Protein AF-A0A7S0RGT4-F1 (afdb_monomer_lite)

Organism: NCBI:txid1411642

Secondary structure (DSSP, 8-state):
-HHHHHHHHHHHHHHHHHHTTSEEE-TT----SS---EEE--TTHHHHHHHHHHHHHHHHHHHHTSTTSEEEHHHHHTPPPSS-SS-HHHHHHHHHHTTSEEEEEETTEEEEEEPP-

Foldseek 3Di:
DVVVVVVVVVVVVVVVCVVVVQWDWDPPPPPPDPDGDIDGDDPPVVLVVQQLVQLLVQLQVVLVPDPQSKDAPVVQQPDDDPRHPPGSVVNLVVCVVVVQWDWDQDPVGTMIHGDDD

InterPro domains:
  IPR018865 Inactive serine/threonine-protein kinase 19-like [PF10494] (6-114)
  IPR018865 Inactive serine/threonine-protein kinase 19-like [PTHR15243] (8-115)

pLDDT: mean 89.44, std 10.97, range [50.06, 97.44]

Sequence (117 aa):
RERRERQKLREEKISMLVNAGLLSRQLSSTTTTADESFWFSIPNVGILSKYLVKGRAELENFLGRRRYHEILQKELEKRKLKFSELGVKFHVRDLLGRQKLTTVTTTCGPLLRLVKD

Radius of gyration: 22.57 Å; chains: 1; bounding box: 51×27×58 Å

Structure (mmCIF, N/CA/C/O backbone):
data_AF-A0A7S0RGT4-F1
#
_entry.id   AF-A0A7S0RGT4-F1
#
loop_
_atom_site.group_PDB
_atom_site.id
_atom_site.type_symbol
_atom_site.label_atom_id
_atom_site.label_alt_id
_atom_site.label_comp_id
_atom_site.label_asym_id
_atom_site.label_entity_id
_atom_site.label_seq_id
_atom_site.pdbx_PDB_ins_code
_atom_site.Cartn_x
_atom_site.Cartn_y
_atom_site.Cartn_z
_atom_site.occupancy
_atom_site.B_iso_or_equiv
_atom_site.auth_seq_id
_atom_site.auth_comp_id
_atom_site.auth_asym_id
_atom_site.auth_atom_id
_atom_site.pdbx_PDB_model_num
ATOM 1 N N . ARG A 1 1 ? 29.270 -18.208 -36.051 1.00 73.88 1 ARG A N 1
ATOM 2 C CA . ARG A 1 1 ? 27.950 -17.662 -36.460 1.00 73.88 1 ARG A CA 1
ATOM 3 C C . ARG A 1 1 ? 27.049 -17.453 -35.246 1.00 73.88 1 ARG A C 1
ATOM 5 O O . ARG A 1 1 ? 26.712 -16.312 -34.969 1.00 73.88 1 ARG A O 1
ATOM 12 N N . GLU A 1 2 ? 26.816 -18.493 -34.448 1.00 83.00 2 GLU A N 1
ATOM 13 C CA . GLU A 1 2 ? 25.941 -18.469 -33.261 1.00 83.00 2 GLU A CA 1
ATOM 14 C C . GLU A 1 2 ? 26.238 -17.356 -32.239 1.00 83.00 2 GLU A C 1
ATOM 16 O O . GLU A 1 2 ? 25.320 -16.717 -31.736 1.00 83.00 2 GLU A O 1
ATOM 21 N N . ARG A 1 3 ? 27.516 -17.062 -31.945 1.00 78.25 3 ARG A N 1
ATOM 22 C CA . ARG A 1 3 ? 27.874 -15.979 -31.003 1.00 78.25 3 ARG A CA 1
ATOM 23 C C . ARG A 1 3 ? 27.396 -14.595 -31.461 1.00 78.25 3 ARG A C 1
ATOM 25 O O . ARG A 1 3 ? 26.938 -13.815 -30.636 1.00 78.25 3 ARG A O 1
ATOM 32 N N . ARG A 1 4 ? 27.466 -14.308 -32.767 1.00 80.69 4 ARG A N 1
ATOM 33 C CA . ARG A 1 4 ? 27.019 -13.023 -33.336 1.00 80.69 4 ARG A CA 1
ATOM 34 C C . ARG A 1 4 ? 25.499 -12.901 -33.315 1.00 80.69 4 ARG A C 1
ATOM 36 O O . ARG A 1 4 ? 24.968 -11.836 -33.042 1.00 80.69 4 ARG A O 1
ATOM 43 N N . GLU A 1 5 ? 24.811 -14.007 -33.559 1.00 87.62 5 GLU A N 1
ATOM 44 C CA . GLU A 1 5 ? 23.351 -14.069 -33.539 1.00 87.62 5 GLU A CA 1
ATOM 45 C C . GLU A 1 5 ?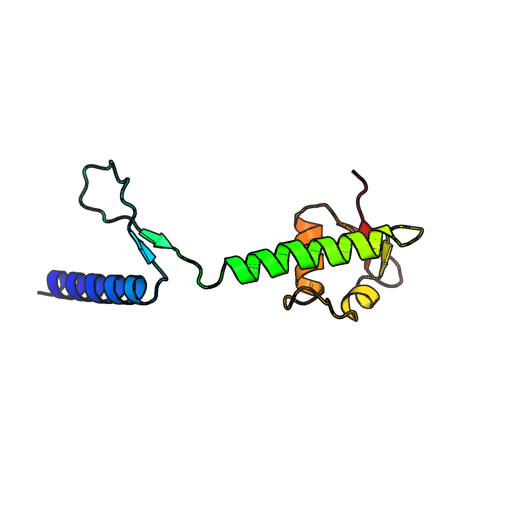 22.791 -13.868 -32.124 1.00 87.62 5 GLU A C 1
ATOM 47 O O . GLU A 1 5 ? 21.873 -13.076 -31.926 1.00 87.62 5 GLU A O 1
ATOM 52 N N . ARG A 1 6 ? 23.425 -14.476 -31.111 1.00 87.00 6 ARG A N 1
ATOM 53 C CA . ARG A 1 6 ? 23.096 -14.233 -29.695 1.00 87.00 6 ARG A CA 1
ATOM 54 C C . ARG A 1 6 ? 23.330 -12.784 -29.278 1.00 87.00 6 ARG A C 1
ATOM 56 O O . ARG A 1 6 ? 22.530 -12.235 -28.525 1.00 87.00 6 ARG A O 1
ATOM 63 N N . GLN A 1 7 ? 24.416 -12.175 -29.752 1.00 84.44 7 GLN A N 1
ATOM 64 C CA . GLN A 1 7 ? 24.720 -10.777 -29.461 1.00 84.44 7 GLN A CA 1
ATOM 65 C C . GLN A 1 7 ? 23.677 -9.839 -30.079 1.00 84.44 7 GLN A C 1
ATOM 67 O O . GLN A 1 7 ? 23.135 -8.992 -29.374 1.00 84.44 7 GLN A O 1
ATOM 72 N N . LYS A 1 8 ? 23.311 -10.060 -31.345 1.00 89.75 8 LYS A N 1
ATOM 73 C CA . LYS A 1 8 ? 22.268 -9.282 -32.020 1.00 89.75 8 LYS A CA 1
ATOM 74 C C . LYS A 1 8 ? 20.915 -9.391 -31.305 1.00 89.75 8 LYS A C 1
ATOM 76 O O . LYS A 1 8 ? 20.288 -8.379 -31.016 1.00 89.75 8 LYS A O 1
ATOM 81 N N . LEU A 1 9 ? 20.511 -10.606 -30.923 1.00 88.62 9 LEU A N 1
ATOM 82 C CA . LEU A 1 9 ? 19.272 -10.832 -30.170 1.00 88.62 9 LEU A CA 1
ATOM 83 C C . LEU A 1 9 ? 19.280 -10.127 -28.802 1.00 88.62 9 LEU A C 1
ATOM 85 O O . LEU A 1 9 ? 18.243 -9.666 -28.325 1.00 88.62 9 LEU A O 1
ATOM 89 N N . ARG A 1 10 ? 20.443 -10.056 -28.142 1.00 89.12 10 ARG A N 1
ATOM 90 C CA . ARG A 1 10 ? 20.605 -9.330 -26.875 1.00 89.12 10 ARG A CA 1
ATOM 91 C C . ARG A 1 10 ? 20.407 -7.828 -27.078 1.00 89.12 10 ARG A C 1
ATOM 93 O O . ARG A 1 10 ? 19.672 -7.220 -26.306 1.00 89.12 10 ARG A O 1
ATOM 100 N N . GLU A 1 11 ? 21.031 -7.248 -28.097 1.00 88.94 11 GLU A N 1
ATOM 101 C CA . GLU A 1 11 ? 20.922 -5.819 -28.418 1.00 88.94 11 GLU A CA 1
ATOM 102 C C . GLU A 1 11 ? 19.486 -5.429 -28.796 1.00 88.94 11 GLU A C 1
ATOM 104 O O . GLU A 1 11 ? 18.970 -4.434 -28.288 1.00 88.94 11 GLU A O 1
ATOM 109 N N . GLU A 1 12 ? 18.797 -6.259 -29.585 1.00 94.38 12 GLU A N 1
ATOM 110 C CA . GLU A 1 12 ? 17.382 -6.065 -29.931 1.00 94.38 12 GLU A CA 1
ATOM 111 C C . GLU A 1 12 ? 16.485 -6.058 -28.682 1.00 94.38 12 GLU A C 1
ATOM 113 O O . GLU A 1 12 ? 15.657 -5.161 -28.509 1.00 94.38 12 GLU A O 1
ATOM 118 N N . LYS A 1 13 ? 16.687 -7.007 -27.755 1.00 93.19 13 LYS A N 1
ATOM 119 C CA . LYS A 1 13 ? 15.935 -7.059 -26.488 1.00 93.19 13 LYS A CA 1
ATOM 120 C C . LYS A 1 13 ? 16.228 -5.864 -25.585 1.00 93.19 13 LYS A C 1
ATOM 122 O O . LYS A 1 13 ? 15.302 -5.328 -24.983 1.00 93.19 13 LYS A O 1
ATOM 127 N N . ILE A 1 14 ? 17.488 -5.438 -25.482 1.00 91.25 14 ILE A N 1
ATOM 128 C CA . ILE A 1 14 ? 17.864 -4.257 -24.693 1.00 91.25 14 ILE A CA 1
ATOM 129 C C . ILE A 1 14 ? 17.217 -3.006 -25.288 1.00 91.25 14 ILE A C 1
ATOM 131 O O . ILE A 1 14 ? 16.596 -2.245 -24.552 1.00 91.25 14 ILE A O 1
ATOM 135 N N . SER A 1 15 ? 17.294 -2.821 -26.609 1.00 92.62 15 SER A N 1
ATOM 136 C CA . SER A 1 15 ? 16.661 -1.691 -27.294 1.00 92.62 15 SER A CA 1
ATOM 137 C C . SER A 1 15 ? 15.149 -1.671 -27.063 1.00 92.62 15 SER A C 1
ATOM 139 O O . SER A 1 15 ? 14.599 -0.636 -26.692 1.00 92.62 15 SER A O 1
ATOM 141 N N . MET A 1 16 ? 14.486 -2.827 -27.166 1.00 94.88 16 MET A N 1
ATOM 142 C CA . MET A 1 16 ? 13.062 -2.960 -26.856 1.00 94.88 16 MET A CA 1
ATOM 143 C C . MET A 1 16 ? 12.742 -2.525 -25.417 1.00 94.88 16 MET A C 1
ATOM 145 O O . MET A 1 16 ? 11.801 -1.767 -25.203 1.00 94.88 16 MET A O 1
ATOM 149 N N . LEU A 1 17 ? 13.520 -2.975 -24.428 1.00 92.31 17 LEU A N 1
ATOM 150 C CA . LEU A 1 17 ? 13.287 -2.653 -23.015 1.00 92.31 17 LEU A CA 1
ATOM 151 C C . LEU A 1 17 ? 13.572 -1.182 -22.677 1.00 92.31 17 LEU A C 1
ATOM 153 O O . LEU A 1 17 ? 12.865 -0.602 -21.853 1.00 92.31 17 LEU A O 1
ATOM 157 N N . VAL A 1 18 ? 14.574 -0.574 -23.314 1.00 90.94 18 VAL A N 1
ATOM 158 C CA . VAL A 1 18 ? 14.864 0.862 -23.188 1.00 90.94 18 VAL A CA 1
ATOM 159 C C . VAL A 1 18 ? 13.729 1.685 -23.798 1.00 90.94 18 VAL A C 1
ATOM 161 O O . VAL A 1 18 ? 13.213 2.589 -23.146 1.00 90.94 18 VAL A O 1
ATOM 164 N N . ASN A 1 19 ? 13.267 1.323 -24.998 1.00 91.75 19 ASN A N 1
ATOM 165 C CA . ASN A 1 19 ? 12.158 2.010 -25.668 1.00 91.75 19 ASN A CA 1
ATOM 166 C C . ASN A 1 19 ? 10.830 1.853 -24.913 1.00 91.75 19 ASN A C 1
ATOM 168 O O . ASN A 1 19 ? 10.005 2.761 -24.916 1.00 91.75 19 ASN A O 1
ATOM 172 N N . ALA A 1 20 ? 10.636 0.724 -24.227 1.00 91.31 20 ALA A N 1
ATOM 173 C CA . ALA A 1 20 ? 9.498 0.503 -23.337 1.00 91.31 20 ALA A CA 1
ATOM 174 C C . ALA A 1 20 ? 9.609 1.257 -21.994 1.00 91.31 20 ALA A C 1
ATOM 176 O O . ALA A 1 20 ? 8.682 1.201 -21.188 1.00 91.31 20 ALA A O 1
ATOM 177 N N . GLY A 1 21 ? 10.734 1.928 -21.719 1.00 89.25 21 GLY A N 1
ATOM 178 C CA . GLY A 1 21 ? 10.970 2.639 -20.462 1.00 89.25 21 GLY A CA 1
ATOM 179 C C . GLY A 1 21 ? 11.165 1.719 -19.252 1.00 89.25 21 GLY A C 1
ATOM 180 O O . GLY A 1 21 ? 10.951 2.153 -18.123 1.00 89.25 21 GLY A O 1
ATOM 181 N N . LEU A 1 22 ? 11.540 0.453 -19.470 1.00 91.12 22 LEU A N 1
ATOM 182 C CA . LEU A 1 22 ? 11.811 -0.538 -18.417 1.00 91.12 22 LEU A CA 1
ATOM 183 C C . LEU A 1 22 ? 13.293 -0.590 -18.028 1.00 91.12 22 LEU A C 1
ATOM 185 O O . LEU A 1 22 ? 13.625 -1.076 -16.946 1.00 91.12 22 LEU A O 1
ATOM 189 N N . LEU A 1 23 ? 14.180 -0.080 -18.887 1.00 91.75 23 LEU A N 1
ATOM 190 C CA . LEU A 1 23 ? 15.612 0.047 -18.630 1.00 91.75 23 LEU A CA 1
ATOM 191 C C . LEU A 1 23 ? 16.089 1.481 -18.868 1.00 91.75 23 LEU A C 1
ATOM 193 O O . LEU A 1 23 ? 15.760 2.090 -19.882 1.00 91.75 23 LEU A O 1
ATOM 197 N N . SER A 1 24 ? 16.924 1.979 -17.958 1.00 88.75 24 SER A N 1
ATOM 198 C CA . SER A 1 24 ? 17.636 3.254 -18.081 1.00 88.75 24 SER A CA 1
ATOM 199 C C . SER A 1 24 ? 19.141 3.000 -18.057 1.00 88.75 24 SER A C 1
ATOM 201 O O . SER A 1 24 ? 19.630 2.252 -17.213 1.00 88.75 24 SER A O 1
ATOM 203 N N . ARG 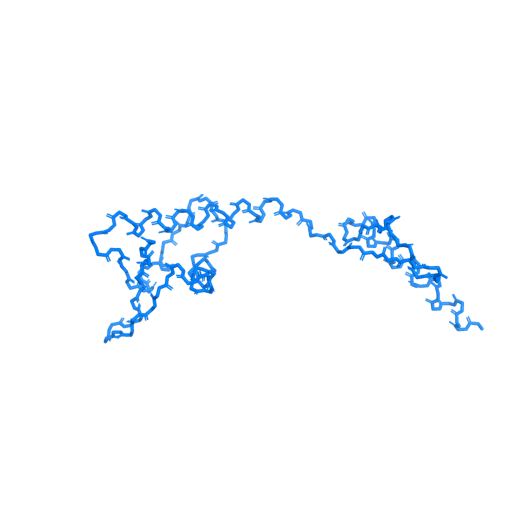A 1 25 ? 19.899 3.597 -18.981 1.00 85.12 25 ARG A N 1
ATOM 204 C CA . ARG A 1 25 ? 21.353 3.381 -19.076 1.00 85.12 25 ARG A CA 1
ATOM 205 C C . ARG A 1 25 ? 22.081 4.063 -17.915 1.00 85.12 25 ARG A C 1
ATOM 207 O O . ARG A 1 25 ? 21.804 5.221 -17.604 1.00 85.12 25 ARG A O 1
ATOM 214 N N . GLN A 1 26 ? 23.018 3.362 -17.283 1.00 84.75 26 GLN A N 1
ATOM 215 C CA . GLN A 1 26 ? 23.839 3.918 -16.212 1.00 84.75 26 GLN A CA 1
ATOM 216 C C . GLN A 1 26 ? 25.071 4.621 -16.800 1.00 84.75 26 GLN A C 1
ATOM 218 O O . GLN A 1 26 ? 25.966 3.982 -17.339 1.00 84.75 26 GLN A O 1
ATOM 223 N N . LEU A 1 27 ? 25.133 5.948 -16.667 1.00 71.12 27 LEU A N 1
ATOM 224 C CA . LEU A 1 27 ? 26.224 6.783 -17.202 1.00 71.12 27 LEU A CA 1
ATOM 225 C C . LEU A 1 27 ? 27.516 6.747 -16.361 1.00 71.12 27 LEU A C 1
ATOM 227 O O . LEU A 1 27 ? 28.542 7.252 -16.796 1.00 71.12 27 LEU A O 1
ATOM 231 N N . SER A 1 28 ? 27.475 6.172 -15.155 1.00 62.31 28 SER A N 1
ATOM 232 C CA . SER A 1 28 ? 28.545 6.275 -14.151 1.00 62.31 28 SER A CA 1
ATOM 233 C C . SER A 1 28 ? 29.417 5.023 -14.017 1.00 62.31 28 SER A C 1
ATOM 235 O O . SER A 1 28 ? 30.073 4.850 -12.992 1.00 62.31 28 SER A O 1
ATOM 237 N N . SER A 1 29 ? 29.379 4.108 -14.984 1.00 53.12 29 SER A N 1
ATOM 238 C CA . SER A 1 29 ? 30.207 2.900 -14.958 1.00 53.12 29 SER A CA 1
ATOM 239 C C . SER A 1 29 ? 31.676 3.269 -15.209 1.00 53.12 29 SER A C 1
ATOM 241 O O . SER A 1 29 ? 32.163 3.213 -16.333 1.00 53.12 29 SER A O 1
ATOM 243 N N . THR A 1 30 ? 32.396 3.631 -14.145 1.00 55.12 30 THR A N 1
ATOM 244 C CA . THR A 1 30 ? 33.868 3.709 -14.066 1.00 55.12 30 THR A CA 1
ATOM 245 C C . THR A 1 30 ? 34.526 2.324 -14.008 1.00 55.12 30 THR A C 1
ATOM 247 O O . THR A 1 30 ? 35.658 2.177 -13.560 1.00 55.12 30 THR A O 1
ATOM 250 N N . THR A 1 31 ? 33.839 1.275 -14.450 1.00 50.06 31 THR A N 1
ATOM 251 C CA . THR A 1 31 ? 34.447 -0.030 -14.691 1.00 50.06 31 THR A CA 1
ATOM 252 C C . THR A 1 31 ? 34.905 -0.091 -16.142 1.00 50.06 31 THR A C 1
ATOM 254 O O . THR A 1 31 ? 34.096 -0.122 -17.061 1.00 50.06 31 THR A O 1
ATOM 257 N N . THR A 1 32 ? 36.225 -0.092 -16.332 1.00 50.28 32 THR A N 1
ATOM 258 C CA . THR A 1 32 ? 36.986 -0.189 -17.598 1.00 50.28 32 THR A CA 1
ATOM 259 C C . THR A 1 32 ? 36.812 -1.544 -18.309 1.00 50.28 32 THR A C 1
ATOM 261 O O . THR A 1 32 ? 37.742 -2.112 -18.869 1.00 50.28 32 THR A O 1
ATOM 264 N N . THR A 1 33 ? 35.618 -2.120 -18.272 1.00 51.50 33 THR A N 1
ATOM 265 C CA . THR A 1 33 ? 35.264 -3.366 -18.955 1.00 51.50 33 THR A CA 1
ATOM 266 C C . THR A 1 33 ? 33.930 -3.154 -19.652 1.00 51.50 33 THR A C 1
ATOM 268 O O . THR A 1 33 ? 33.085 -2.413 -19.169 1.00 51.50 33 THR A O 1
ATOM 271 N N . ALA A 1 34 ? 33.786 -3.731 -20.841 1.00 54.78 34 ALA A N 1
ATOM 272 C CA . ALA A 1 34 ? 32.765 -3.434 -21.844 1.00 54.78 34 ALA A CA 1
ATOM 273 C C . ALA A 1 34 ? 31.326 -3.871 -21.471 1.00 54.78 34 ALA A C 1
ATOM 275 O O . ALA A 1 34 ? 30.579 -4.347 -22.325 1.00 54.78 34 ALA A O 1
ATOM 276 N N . ASP A 1 35 ? 30.940 -3.725 -20.205 1.00 63.75 35 ASP A N 1
ATOM 277 C CA . ASP A 1 35 ? 29.649 -4.119 -19.663 1.00 63.75 35 ASP A CA 1
ATOM 278 C C . ASP A 1 35 ? 28.767 -2.888 -19.448 1.00 63.75 35 ASP A C 1
ATOM 280 O O . ASP A 1 35 ? 28.769 -2.219 -18.415 1.00 63.75 35 ASP A O 1
ATOM 284 N N . GLU A 1 36 ? 27.977 -2.606 -20.481 1.00 70.50 36 GLU A N 1
ATOM 285 C CA . GLU A 1 36 ? 26.842 -1.690 -20.430 1.00 70.50 36 GLU A CA 1
ATOM 286 C C . GLU A 1 36 ? 25.938 -2.032 -19.235 1.00 70.50 36 GLU A C 1
ATOM 288 O O . GLU A 1 36 ? 25.261 -3.066 -19.223 1.00 70.50 36 GLU A O 1
ATOM 293 N N . SER A 1 37 ? 25.939 -1.166 -18.221 1.00 81.44 37 SER A N 1
ATOM 294 C CA . SER A 1 37 ? 25.125 -1.316 -17.012 1.00 81.44 37 SER A CA 1
ATOM 295 C C . SER A 1 37 ? 23.798 -0.565 -17.155 1.00 81.44 37 SER A C 1
ATOM 297 O O . SER A 1 37 ? 23.750 0.562 -17.659 1.00 81.44 37 SER A O 1
ATOM 299 N N . PHE A 1 38 ? 22.702 -1.182 -16.706 1.00 87.62 38 PHE A N 1
ATOM 300 C CA . PHE A 1 38 ? 21.349 -0.628 -16.806 1.00 87.62 38 PHE A CA 1
ATOM 301 C C . PHE A 1 38 ? 20.628 -0.677 -15.459 1.00 87.62 38 PHE A C 1
ATOM 303 O O . PHE A 1 38 ? 20.710 -1.664 -14.730 1.00 87.62 38 PHE A O 1
ATOM 310 N N . TRP A 1 39 ? 19.847 0.362 -15.177 1.00 88.88 39 TRP A N 1
ATOM 311 C CA . TRP A 1 39 ? 18.886 0.398 -14.083 1.00 88.88 39 TRP A CA 1
ATOM 312 C C . TRP A 1 39 ? 17.519 -0.080 -14.557 1.00 88.88 39 TRP A C 1
ATOM 314 O O . TRP A 1 39 ? 17.043 0.338 -15.615 1.00 88.88 39 TRP A O 1
ATOM 324 N N . PHE A 1 40 ? 16.845 -0.887 -13.740 1.00 90.69 40 PHE A N 1
ATOM 325 C CA . PHE A 1 40 ? 15.433 -1.184 -13.953 1.00 90.69 40 PHE A CA 1
ATOM 326 C C . PHE A 1 40 ? 14.579 0.027 -13.594 1.00 90.69 40 PHE A C 1
ATOM 328 O O . PHE A 1 40 ? 14.721 0.624 -12.528 1.00 90.69 40 PHE A O 1
ATOM 335 N N . SER A 1 41 ? 13.676 0.369 -14.500 1.00 89.69 41 SER A N 1
ATOM 336 C CA . SER A 1 41 ? 12.711 1.444 -14.333 1.00 89.69 41 SER A CA 1
ATOM 337 C C . SER A 1 41 ? 11.335 0.825 -14.103 1.00 89.69 41 SER A C 1
ATOM 339 O O . SER A 1 41 ? 10.900 -0.043 -14.858 1.00 89.69 41 SER A O 1
ATOM 341 N N . ILE A 1 42 ? 10.656 1.244 -13.034 1.00 86.25 42 ILE A N 1
ATOM 342 C CA . ILE A 1 42 ? 9.285 0.812 -12.750 1.00 86.25 42 ILE A CA 1
ATOM 343 C C . ILE A 1 42 ? 8.346 1.879 -13.322 1.00 86.25 42 ILE A C 1
ATOM 345 O O . ILE A 1 42 ? 8.294 2.992 -12.783 1.00 86.25 42 ILE A O 1
ATOM 349 N N . PRO A 1 43 ? 7.601 1.580 -14.399 1.00 85.12 43 PRO A N 1
ATOM 350 C CA . PRO A 1 43 ? 6.661 2.536 -14.958 1.00 85.12 43 PRO A CA 1
ATOM 351 C C . PRO A 1 43 ? 5.605 2.889 -13.909 1.00 85.12 43 PRO A C 1
ATOM 353 O O . PRO A 1 43 ? 5.185 2.048 -13.113 1.00 85.12 43 PRO A O 1
ATOM 356 N N . ASN A 1 44 ? 5.177 4.152 -13.891 1.00 85.62 44 ASN A N 1
ATOM 357 C CA . ASN A 1 44 ? 4.162 4.660 -12.961 1.00 85.62 44 ASN A CA 1
ATOM 358 C C . ASN A 1 44 ? 4.508 4.519 -11.464 1.00 85.62 44 ASN A C 1
ATOM 360 O O . ASN A 1 44 ? 3.616 4.609 -10.615 1.00 85.62 44 ASN A O 1
ATOM 364 N N . VAL A 1 45 ? 5.790 4.373 -11.103 1.00 89.50 45 VAL A N 1
ATOM 365 C CA . VAL A 1 45 ? 6.213 4.259 -9.694 1.00 89.50 45 VAL A CA 1
ATOM 366 C C . VAL A 1 45 ? 5.750 5.439 -8.833 1.00 89.50 45 VAL A C 1
ATOM 368 O O . VAL A 1 45 ? 5.454 5.259 -7.656 1.00 89.50 45 VAL A O 1
ATOM 371 N N . GLY A 1 46 ? 5.602 6.637 -9.410 1.00 91.56 46 GLY A N 1
ATOM 372 C CA . GLY A 1 46 ? 5.062 7.802 -8.703 1.00 91.56 46 GLY A CA 1
ATOM 373 C C . GLY A 1 46 ? 3.614 7.607 -8.236 1.00 91.56 46 GLY A C 1
ATOM 374 O O . GLY A 1 46 ? 3.279 7.953 -7.103 1.00 91.56 46 GLY A O 1
ATOM 375 N N . ILE A 1 47 ? 2.766 6.993 -9.069 1.00 92.94 47 ILE A N 1
ATOM 376 C CA . ILE A 1 47 ? 1.374 6.674 -8.718 1.00 92.94 47 ILE A CA 1
ATOM 377 C C . ILE A 1 47 ? 1.352 5.600 -7.628 1.00 92.94 47 ILE A C 1
ATOM 379 O O . ILE A 1 47 ? 0.665 5.763 -6.618 1.00 92.94 47 ILE A O 1
ATOM 383 N N . LEU A 1 48 ? 2.164 4.550 -7.783 1.00 92.12 48 LEU A N 1
ATOM 384 C CA . LEU A 1 48 ? 2.304 3.504 -6.771 1.00 92.12 48 LEU A CA 1
ATOM 385 C C . LEU A 1 48 ? 2.767 4.083 -5.426 1.00 92.12 48 LEU A C 1
ATOM 387 O O . LEU A 1 48 ? 2.165 3.807 -4.391 1.00 92.12 48 LEU A O 1
ATOM 391 N N . SER A 1 49 ? 3.794 4.932 -5.441 1.00 94.31 49 SER A N 1
ATOM 392 C CA . SER A 1 49 ? 4.324 5.605 -4.254 1.00 94.31 49 SER A CA 1
ATOM 393 C C . SER A 1 49 ? 3.260 6.473 -3.578 1.00 94.31 49 SER A C 1
ATOM 395 O O . SER A 1 49 ? 3.068 6.396 -2.364 1.00 94.31 49 SER A O 1
ATOM 397 N N . LYS A 1 50 ? 2.470 7.220 -4.359 1.00 95.75 50 LYS A N 1
ATOM 398 C CA . LYS A 1 50 ? 1.325 7.983 -3.847 1.00 95.75 50 LYS A CA 1
ATOM 399 C C . LYS A 1 50 ? 0.306 7.074 -3.155 1.00 95.75 50 LYS A C 1
ATOM 401 O O . LYS A 1 50 ? -0.120 7.392 -2.045 1.00 95.75 50 LYS A O 1
ATOM 406 N N . TYR A 1 51 ? -0.073 5.955 -3.772 1.00 95.94 51 TYR A N 1
ATOM 407 C CA . TYR A 1 51 ? -1.006 4.989 -3.184 1.00 95.94 51 TYR A CA 1
ATOM 408 C C . TYR A 1 51 ? -0.457 4.336 -1.917 1.00 95.94 51 TYR A C 1
ATOM 410 O O . TYR A 1 51 ? -1.227 4.121 -0.980 1.00 95.94 51 TYR A O 1
ATOM 418 N N . LEU A 1 52 ? 0.848 4.066 -1.858 1.00 95.31 52 LEU A N 1
ATOM 419 C CA . LEU A 1 52 ? 1.535 3.561 -0.669 1.00 95.31 52 LEU A CA 1
ATOM 420 C C . LEU A 1 52 ? 1.483 4.571 0.477 1.00 95.31 52 LEU A C 1
ATOM 422 O O . LEU A 1 52 ? 0.947 4.274 1.542 1.00 95.31 52 LEU A O 1
ATOM 426 N N . VAL A 1 53 ? 2.001 5.780 0.252 1.00 96.44 53 VAL A N 1
ATOM 427 C CA . VAL A 1 53 ? 2.101 6.816 1.289 1.00 96.44 53 VAL A CA 1
ATOM 428 C C . VAL A 1 53 ? 0.717 7.214 1.795 1.00 96.44 53 VAL A C 1
ATOM 430 O O . VAL A 1 53 ? 0.489 7.248 3.004 1.00 96.44 53 VAL A O 1
ATOM 433 N N . LYS A 1 54 ? -0.235 7.465 0.888 1.00 97.44 54 LYS A N 1
ATOM 434 C CA . LYS A 1 54 ? -1.577 7.890 1.296 1.00 97.44 54 LYS A CA 1
ATOM 435 C C . LYS A 1 54 ? -2.392 6.769 1.937 1.00 97.44 54 LYS A C 1
ATOM 437 O O . LYS A 1 54 ? -3.114 7.045 2.888 1.00 97.44 54 LYS A O 1
ATOM 442 N N . GLY A 1 55 ? -2.270 5.528 1.461 1.00 96.88 55 GLY A N 1
ATOM 443 C CA . GLY A 1 55 ? -2.977 4.388 2.054 1.00 96.88 55 GLY A CA 1
ATOM 444 C C . GLY A 1 55 ? -2.513 4.078 3.479 1.00 96.88 55 GLY A C 1
ATOM 445 O O . GLY A 1 55 ? -3.349 3.865 4.356 1.00 96.88 55 GLY A O 1
ATOM 446 N N . ARG A 1 56 ? -1.200 4.161 3.742 1.00 96.19 56 ARG A N 1
ATOM 447 C CA . ARG A 1 56 ? -0.640 4.058 5.102 1.00 96.19 56 ARG A CA 1
ATOM 448 C C . ARG A 1 56 ? -1.190 5.139 6.018 1.00 96.19 56 ARG A C 1
ATOM 450 O O . ARG A 1 56 ? -1.776 4.821 7.047 1.00 96.19 56 ARG A O 1
ATOM 457 N N . ALA A 1 57 ? -1.069 6.401 5.602 1.00 96.44 57 ALA A N 1
ATOM 458 C CA . ALA A 1 57 ? -1.554 7.531 6.384 1.00 96.44 57 ALA A CA 1
ATOM 459 C C . ALA A 1 57 ? -3.063 7.426 6.656 1.00 96.44 57 ALA A C 1
ATOM 461 O O . ALA A 1 57 ? -3.522 7.781 7.736 1.00 96.44 57 ALA A O 1
ATOM 462 N N . GLU A 1 58 ? -3.854 6.927 5.703 1.00 96.94 58 GLU A N 1
ATOM 463 C CA . GLU A 1 58 ? -5.287 6.694 5.896 1.00 96.94 58 GLU A CA 1
ATOM 464 C C . GLU A 1 58 ? -5.559 5.649 6.991 1.00 96.94 58 GLU A C 1
ATOM 466 O O . GLU A 1 58 ? -6.385 5.899 7.872 1.00 96.94 58 GLU A O 1
ATOM 471 N N . LEU A 1 59 ? -4.849 4.513 6.983 1.00 95.81 59 LEU A N 1
ATOM 472 C CA . LEU A 1 59 ? -4.989 3.476 8.011 1.00 95.81 59 LEU A CA 1
ATOM 473 C C . LEU A 1 59 ? -4.493 3.931 9.384 1.00 95.81 59 LEU A C 1
ATOM 475 O O . LEU A 1 59 ? -5.185 3.713 10.377 1.00 95.81 59 LEU A O 1
ATOM 479 N N . GLU A 1 60 ? -3.332 4.578 9.443 1.00 94.81 60 GLU A N 1
ATOM 480 C CA . GLU A 1 60 ? -2.759 5.101 10.686 1.00 94.81 60 GLU A CA 1
ATOM 481 C C . GLU A 1 60 ? -3.678 6.158 11.306 1.00 94.81 60 GLU A C 1
ATOM 483 O O . GLU A 1 60 ? -4.026 6.051 12.479 1.00 94.81 60 GLU A O 1
ATOM 488 N N . ASN A 1 61 ? -4.181 7.111 10.512 1.00 95.25 61 ASN A N 1
ATOM 489 C CA . ASN A 1 61 ? -5.150 8.104 10.983 1.00 95.25 61 ASN A CA 1
ATOM 490 C C . ASN A 1 61 ? -6.460 7.462 11.444 1.00 95.25 61 ASN A C 1
ATOM 492 O O . ASN A 1 61 ? -7.055 7.891 12.433 1.00 95.25 61 ASN A O 1
ATOM 496 N N . PHE A 1 62 ? -6.943 6.453 10.719 1.00 95.44 62 PHE A N 1
ATOM 497 C CA . PHE A 1 62 ? -8.162 5.749 11.091 1.00 95.44 62 PHE A CA 1
ATOM 498 C C . PHE A 1 62 ? -8.006 5.028 12.435 1.00 95.44 62 PHE A C 1
ATOM 500 O O . PHE A 1 62 ? -8.870 5.167 13.303 1.00 95.44 62 PHE A O 1
ATOM 507 N N . LEU A 1 63 ? -6.915 4.283 12.619 1.00 94.88 63 LEU A N 1
ATOM 508 C CA . LEU A 1 63 ? -6.634 3.569 13.861 1.00 94.88 63 LEU A CA 1
ATOM 509 C C . LEU A 1 63 ? -6.332 4.537 15.006 1.00 94.88 63 LEU A C 1
ATOM 511 O O . LEU A 1 63 ? -6.870 4.351 16.093 1.00 94.88 63 LEU A O 1
ATOM 515 N N . GLY A 1 64 ? -5.576 5.605 14.749 1.00 94.50 64 GLY A N 1
ATOM 516 C CA . GLY A 1 64 ? -5.218 6.631 15.730 1.00 94.50 64 GLY A CA 1
ATOM 517 C C . GLY A 1 64 ? -6.414 7.367 16.339 1.00 94.50 64 GLY A C 1
ATOM 518 O O . GLY A 1 64 ? -6.361 7.813 17.478 1.00 94.50 64 GLY A O 1
ATOM 519 N N . ARG A 1 65 ? -7.539 7.447 15.620 1.00 94.00 65 ARG A N 1
ATOM 520 C CA . ARG A 1 65 ? -8.788 8.039 16.136 1.00 94.00 65 ARG A CA 1
ATOM 521 C C . ARG A 1 65 ? -9.604 7.084 17.007 1.00 94.00 65 ARG A C 1
ATOM 523 O O . ARG A 1 65 ? -10.588 7.505 17.614 1.00 94.00 65 ARG A O 1
ATOM 530 N N . ARG A 1 66 ? -9.265 5.791 17.056 1.00 93.62 66 ARG A N 1
ATOM 531 C CA . ARG A 1 66 ? -9.980 4.821 17.896 1.00 93.62 66 ARG A CA 1
ATOM 532 C C . ARG A 1 66 ? -9.459 4.891 19.324 1.00 93.62 66 ARG A C 1
ATOM 534 O O . ARG A 1 66 ? -8.255 4.928 19.541 1.00 93.62 66 ARG A O 1
ATOM 541 N N . ARG A 1 67 ? -10.363 4.767 20.301 1.00 92.25 67 ARG A N 1
ATOM 542 C CA . ARG A 1 67 ? -10.048 4.791 21.743 1.00 92.25 67 ARG A CA 1
ATOM 543 C C . ARG A 1 67 ? -8.823 3.945 22.116 1.00 92.25 67 ARG A C 1
ATOM 545 O O . ARG A 1 67 ? -7.944 4.417 22.825 1.00 92.25 67 ARG A O 1
ATOM 552 N N . TYR A 1 68 ? -8.751 2.722 21.593 1.00 93.06 68 TYR A N 1
ATOM 553 C CA . TYR A 1 68 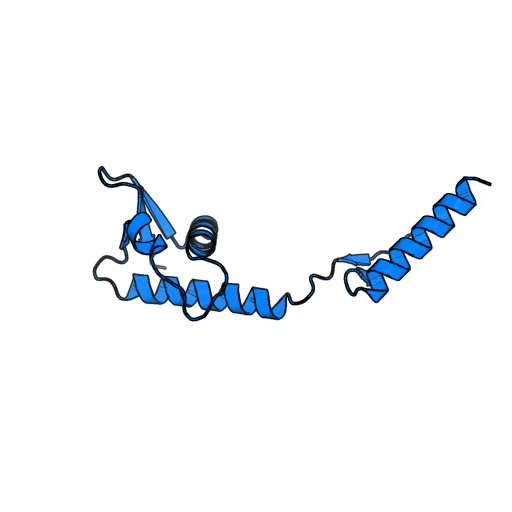? -7.693 1.756 21.908 1.00 93.06 68 TYR A CA 1
ATOM 554 C C . TYR A 1 68 ? -6.682 1.545 20.775 1.00 93.06 68 TYR A C 1
ATOM 556 O O . TYR A 1 68 ? -5.815 0.689 20.888 1.00 93.06 68 TYR A O 1
ATOM 564 N N . HIS A 1 69 ? -6.777 2.318 19.686 1.00 95.88 69 HIS A N 1
ATOM 565 C CA . HIS A 1 69 ? -5.871 2.212 18.537 1.00 95.88 69 HIS A CA 1
ATOM 566 C C . HIS A 1 69 ? -5.792 0.796 17.935 1.00 95.88 69 HIS A C 1
ATOM 568 O O . HIS A 1 69 ? -4.778 0.401 17.363 1.00 95.88 69 HIS A O 1
ATOM 574 N N . GLU A 1 70 ? -6.873 0.025 18.068 1.00 95.25 70 GLU A N 1
ATOM 575 C CA . GLU A 1 70 ? -6.922 -1.381 17.679 1.00 95.25 70 GLU A CA 1
ATOM 576 C C . GLU A 1 70 ? -8.229 -1.750 16.966 1.00 95.25 70 GLU A C 1
ATOM 578 O O . GLU A 1 70 ? -9.258 -1.068 17.082 1.00 95.25 70 GLU A O 1
ATOM 583 N N . ILE A 1 71 ? -8.176 -2.822 16.178 1.00 96.50 71 ILE A N 1
ATOM 584 C CA . ILE A 1 71 ? -9.308 -3.368 15.426 1.00 96.50 71 ILE A CA 1
ATOM 585 C C . ILE A 1 71 ? -9.063 -4.840 15.077 1.00 96.50 71 ILE A C 1
ATOM 587 O O . ILE A 1 71 ? -7.934 -5.245 14.818 1.00 96.50 71 ILE A O 1
ATOM 591 N N . LEU A 1 72 ? -10.121 -5.648 14.992 1.00 96.81 72 LEU A N 1
ATOM 592 C CA . LEU A 1 72 ? -10.022 -6.986 14.405 1.00 96.81 72 LEU A CA 1
ATOM 593 C C . LEU A 1 72 ? -9.659 -6.886 12.918 1.00 96.81 72 LEU A C 1
ATOM 595 O O . LEU A 1 72 ? -10.295 -6.138 12.173 1.00 96.81 72 LEU A O 1
ATOM 599 N N . GLN A 1 73 ? -8.690 -7.683 12.466 1.00 96.06 73 GLN A N 1
ATOM 600 C CA . GLN A 1 73 ? -8.218 -7.657 11.077 1.00 96.06 73 GLN A CA 1
ATOM 601 C C . GLN A 1 73 ? -9.367 -7.840 10.075 1.00 96.06 73 GLN A C 1
ATOM 603 O O . GLN A 1 73 ? -9.489 -7.068 9.127 1.00 96.06 73 GLN A O 1
ATOM 608 N N . LYS A 1 74 ? -10.271 -8.794 10.335 1.00 95.25 74 LYS A N 1
ATOM 609 C CA . LYS A 1 74 ? -11.446 -9.060 9.488 1.00 95.25 74 LYS A CA 1
ATOM 610 C C . LYS A 1 74 ? -12.376 -7.854 9.323 1.00 95.25 74 LYS A C 1
ATOM 612 O O . LYS A 1 74 ? -13.018 -7.718 8.290 1.00 95.25 74 LYS A O 1
ATOM 617 N N . GLU A 1 75 ? -12.460 -6.979 10.326 1.00 94.94 75 GLU A N 1
ATOM 618 C CA . GLU A 1 75 ? -13.275 -5.760 10.257 1.00 94.94 75 GLU A CA 1
ATOM 619 C C . GLU A 1 75 ? -12.554 -4.646 9.502 1.00 94.94 75 GLU A C 1
ATOM 621 O O . GLU A 1 75 ? -13.186 -3.859 8.797 1.00 94.94 75 GLU A O 1
ATOM 626 N N . LEU A 1 76 ? -11.224 -4.587 9.613 1.00 95.19 76 LEU A N 1
ATOM 627 C CA . LEU A 1 76 ? -10.424 -3.635 8.853 1.00 95.19 76 LEU A CA 1
ATOM 628 C C . LEU A 1 76 ? -10.469 -3.951 7.355 1.00 95.19 76 LEU A C 1
ATOM 630 O O . LEU A 1 76 ? -10.672 -3.051 6.547 1.00 95.19 76 LEU A O 1
ATOM 634 N N . GLU A 1 77 ? -10.347 -5.228 6.992 1.00 93.94 77 GLU A N 1
ATOM 635 C CA . GLU A 1 77 ? -10.310 -5.697 5.601 1.00 93.94 77 GLU A CA 1
ATOM 636 C C . GLU A 1 77 ? -11.606 -5.454 4.817 1.00 93.94 77 GLU A C 1
ATOM 638 O O . GLU A 1 77 ? -11.564 -5.388 3.591 1.00 93.94 77 GLU A O 1
ATOM 643 N N . LYS A 1 78 ? -12.744 -5.277 5.499 1.00 94.44 78 LYS A N 1
ATOM 644 C CA . LYS A 1 78 ? -14.025 -4.914 4.867 1.00 94.44 78 LYS A CA 1
ATOM 645 C C . LYS A 1 78 ? -14.061 -3.465 4.380 1.00 94.44 78 LYS A C 1
ATOM 647 O O . LYS A 1 78 ? -14.963 -3.088 3.635 1.00 94.44 78 LYS A O 1
ATOM 652 N N . ARG A 1 79 ? -13.131 -2.619 4.830 1.00 92.88 79 ARG A N 1
ATOM 653 C CA . ARG A 1 79 ? -13.107 -1.204 4.453 1.00 92.88 79 ARG A CA 1
ATOM 654 C C . ARG A 1 79 ? -12.548 -1.014 3.051 1.00 92.88 79 ARG A C 1
ATOM 656 O O . ARG A 1 79 ? -11.671 -1.741 2.597 1.00 92.88 79 ARG A O 1
ATOM 663 N N . LYS A 1 80 ? -13.018 0.046 2.398 1.00 93.44 80 LYS A N 1
ATOM 664 C CA . LYS A 1 80 ? -12.432 0.565 1.165 1.00 93.44 80 LYS A CA 1
ATOM 665 C C . LYS A 1 80 ? -11.579 1.785 1.500 1.00 93.44 80 LYS A C 1
ATOM 667 O O . LYS A 1 80 ? -12.049 2.672 2.211 1.00 93.44 80 LYS A O 1
ATOM 672 N N . LEU A 1 81 ? -10.347 1.813 0.998 1.00 95.31 81 LEU A N 1
ATOM 673 C CA . LEU A 1 81 ? -9.478 2.984 1.103 1.00 95.31 81 LEU A CA 1
ATOM 674 C C . LEU A 1 81 ? -9.906 4.036 0.083 1.00 95.31 81 LEU A C 1
ATOM 676 O O . LEU A 1 81 ? -10.296 3.705 -1.038 1.00 95.31 81 LEU A O 1
ATOM 680 N N . LYS A 1 82 ? -9.850 5.305 0.482 1.00 94.62 82 LYS A N 1
ATOM 681 C CA . LYS A 1 82 ? -10.188 6.441 -0.381 1.00 94.62 82 LYS A CA 1
ATOM 682 C C . LYS A 1 82 ? -9.002 6.892 -1.217 1.00 94.62 82 LYS A C 1
ATOM 684 O O . LYS A 1 82 ? -9.192 7.369 -2.331 1.00 94.62 82 LYS A O 1
ATOM 689 N N . PHE A 1 83 ? -7.789 6.774 -0.678 1.00 94.56 83 PHE A N 1
ATOM 690 C CA . PHE A 1 83 ? -6.596 7.365 -1.289 1.00 94.56 83 PHE A CA 1
ATOM 691 C C . PHE A 1 83 ? -5.626 6.349 -1.891 1.00 94.56 83 PHE A C 1
ATOM 693 O O . PHE A 1 83 ? -4.545 6.731 -2.345 1.00 94.56 83 PHE A O 1
ATOM 700 N N . SER A 1 84 ? -5.997 5.070 -1.889 1.00 95.06 84 SER A N 1
ATOM 701 C CA . SER A 1 84 ? -5.176 3.987 -2.406 1.00 95.06 84 SER A CA 1
ATOM 702 C C . SER A 1 84 ? -6.029 2.964 -3.136 1.00 95.06 84 SER A C 1
ATOM 704 O O . SER A 1 84 ? -7.034 2.499 -2.603 1.00 95.06 84 SER A O 1
ATOM 706 N N . GLU A 1 85 ? -5.596 2.583 -4.333 1.00 93.25 85 GLU A N 1
ATOM 707 C CA . GLU A 1 85 ? -6.155 1.434 -5.053 1.00 93.25 85 GLU A CA 1
ATOM 708 C C . GLU A 1 85 ? -5.560 0.106 -4.568 1.00 93.25 85 GLU A C 1
ATOM 710 O O . GLU A 1 85 ? -6.121 -0.961 -4.813 1.00 93.25 85 GLU A O 1
ATOM 715 N N . LEU A 1 86 ? -4.446 0.159 -3.828 1.00 91.56 86 LEU A N 1
ATOM 716 C CA . LEU A 1 86 ? -3.893 -1.013 -3.162 1.00 91.56 86 LEU A CA 1
ATOM 717 C C . LEU A 1 86 ? -4.857 -1.408 -2.034 1.00 91.56 86 LEU A C 1
ATOM 719 O O . LEU A 1 86 ? -5.125 -0.616 -1.131 1.00 91.56 86 LEU A O 1
ATOM 723 N N . GLY A 1 87 ? -5.411 -2.620 -2.095 1.00 93.06 87 GLY A N 1
ATOM 724 C CA . GLY A 1 87 ? -6.416 -3.080 -1.131 1.00 93.06 87 GLY A CA 1
ATOM 725 C C . GLY A 1 87 ? -5.919 -3.067 0.321 1.00 93.06 87 GLY A C 1
ATOM 726 O O . GLY A 1 87 ? -4.723 -3.161 0.586 1.00 93.06 87 GLY A O 1
ATOM 727 N N . VAL A 1 88 ? -6.838 -3.020 1.292 1.00 96.38 88 VAL A N 1
ATOM 728 C CA . VAL A 1 88 ? -6.495 -2.917 2.728 1.00 96.38 88 VAL A CA 1
ATOM 729 C C . VAL A 1 88 ? -5.522 -4.007 3.186 1.00 96.38 88 VAL A C 1
ATOM 731 O O . VAL A 1 88 ? -4.584 -3.719 3.924 1.00 96.38 88 VAL A O 1
ATOM 734 N N . LYS A 1 89 ? -5.686 -5.244 2.698 1.00 95.75 89 LYS A N 1
ATOM 735 C CA . LYS A 1 89 ? -4.786 -6.371 3.003 1.00 95.75 89 LYS A CA 1
ATOM 736 C C . LYS A 1 89 ? -3.324 -6.071 2.676 1.00 95.75 89 LYS A C 1
ATOM 738 O O . LYS A 1 89 ? -2.440 -6.512 3.404 1.00 95.75 89 LYS A O 1
ATOM 743 N N . PHE A 1 90 ? -3.076 -5.340 1.589 1.00 96.25 90 PHE A N 1
ATOM 744 C CA . PHE A 1 90 ? -1.732 -4.937 1.199 1.00 96.25 90 PHE A CA 1
ATOM 745 C C . PHE A 1 90 ? -1.130 -4.014 2.263 1.00 96.25 90 PHE A C 1
ATOM 747 O O . PHE A 1 90 ? -0.072 -4.314 2.810 1.00 96.25 90 PHE A O 1
ATOM 754 N N . HIS A 1 91 ? -1.841 -2.941 2.617 1.00 97.00 91 HIS A N 1
ATOM 755 C CA . HIS A 1 91 ? -1.346 -1.959 3.585 1.00 97.00 91 HIS A CA 1
ATOM 756 C C . HIS A 1 91 ? -1.214 -2.519 4.996 1.00 97.00 91 HIS A C 1
ATOM 758 O O . HIS A 1 91 ? -0.279 -2.161 5.698 1.00 97.00 91 HIS A O 1
ATOM 764 N N . VAL A 1 92 ? -2.099 -3.429 5.413 1.00 96.44 92 VAL A N 1
ATOM 765 C CA . VAL A 1 92 ? -1.968 -4.117 6.707 1.00 96.44 92 VAL A CA 1
ATOM 766 C C . VAL A 1 92 ? -0.656 -4.896 6.770 1.00 96.44 92 VAL A C 1
ATOM 768 O O . VAL A 1 92 ? 0.092 -4.749 7.731 1.00 96.44 92 VAL A O 1
ATOM 771 N N . ARG A 1 93 ? -0.345 -5.691 5.739 1.00 96.19 93 ARG A N 1
ATOM 772 C CA . ARG A 1 93 ? 0.907 -6.464 5.678 1.00 96.19 93 ARG A CA 1
ATOM 773 C C . ARG A 1 93 ? 2.132 -5.564 5.631 1.00 96.19 93 ARG A C 1
ATOM 775 O O . ARG A 1 93 ? 3.114 -5.837 6.308 1.00 96.19 93 ARG A O 1
ATOM 782 N N . ASP A 1 94 ? 2.055 -4.491 4.857 1.00 96.38 94 ASP A N 1
ATOM 783 C CA . ASP A 1 94 ? 3.134 -3.521 4.749 1.00 96.38 94 ASP A CA 1
ATOM 784 C C . ASP A 1 94 ? 3.401 -2.802 6.088 1.00 96.38 94 ASP A C 1
ATOM 786 O O . ASP A 1 94 ? 4.547 -2.720 6.524 1.00 96.38 94 ASP A O 1
ATOM 790 N N . LEU A 1 95 ? 2.357 -2.372 6.805 1.00 96.00 95 LEU A N 1
ATOM 791 C CA . LEU A 1 95 ? 2.493 -1.749 8.125 1.00 96.00 95 LEU A CA 1
ATOM 792 C C . LEU A 1 95 ? 2.975 -2.726 9.207 1.00 96.00 95 LEU A C 1
ATOM 794 O O . LEU A 1 95 ? 3.730 -2.319 10.090 1.00 96.00 95 LEU A O 1
ATOM 798 N N . LEU A 1 96 ? 2.575 -4.002 9.138 1.00 96.06 96 LEU A N 1
ATOM 799 C CA . LEU A 1 96 ? 3.125 -5.065 9.989 1.00 96.06 96 LEU A CA 1
ATOM 800 C C . LEU A 1 96 ? 4.621 -5.266 9.708 1.00 96.06 96 LEU A C 1
ATOM 802 O O . LEU A 1 96 ? 5.417 -5.314 10.641 1.00 96.06 96 LEU A O 1
ATOM 806 N N . GLY A 1 97 ? 5.022 -5.308 8.432 1.00 95.69 97 GLY A N 1
ATOM 807 C CA . GLY A 1 97 ? 6.430 -5.409 8.032 1.00 95.69 97 GLY A CA 1
ATOM 808 C C . GLY A 1 97 ? 7.271 -4.208 8.477 1.00 95.69 97 GLY A C 1
ATOM 809 O O . GLY A 1 97 ? 8.436 -4.362 8.830 1.00 95.69 97 GLY A O 1
ATOM 810 N N . ARG A 1 98 ? 6.661 -3.018 8.530 1.00 93.69 98 ARG A N 1
ATOM 811 C CA . ARG A 1 98 ? 7.264 -1.779 9.054 1.00 93.69 98 ARG A CA 1
ATOM 812 C C . ARG A 1 98 ? 7.170 -1.635 10.575 1.00 93.69 98 ARG A C 1
ATOM 814 O O . ARG A 1 98 ? 7.568 -0.595 11.086 1.00 93.69 98 ARG A O 1
ATOM 821 N N . GLN A 1 99 ? 6.606 -2.620 11.278 1.00 94.44 99 GLN A N 1
ATOM 822 C CA . GLN A 1 99 ? 6.429 -2.615 12.738 1.00 94.44 99 GLN A CA 1
ATOM 823 C C . GLN A 1 99 ? 5.599 -1.427 13.264 1.00 94.44 99 GLN A C 1
ATOM 825 O O . GLN A 1 99 ? 5.663 -1.084 14.439 1.00 94.44 99 GLN A O 1
ATOM 830 N N . LYS A 1 100 ? 4.769 -0.813 12.409 1.00 95.62 100 LYS A N 1
ATOM 831 C CA . LYS A 1 100 ? 3.787 0.211 12.812 1.00 95.62 100 LYS A CA 1
ATOM 832 C C . LYS A 1 100 ? 2.483 -0.408 13.307 1.00 95.62 100 LYS A C 1
ATOM 834 O O . LYS A 1 100 ? 1.742 0.224 14.057 1.00 95.62 100 LYS A O 1
ATOM 839 N N . LEU A 1 101 ? 2.211 -1.654 12.922 1.00 96.25 101 LEU A N 1
ATOM 840 C CA . LEU A 1 101 ? 1.153 -2.475 13.501 1.00 96.25 101 LEU A CA 1
ATOM 841 C C . LEU A 1 101 ? 1.755 -3.668 14.236 1.00 96.25 101 LEU A C 1
ATOM 843 O O . LEU A 1 101 ? 2.732 -4.260 13.787 1.00 96.25 101 LEU A O 1
ATOM 847 N N . THR A 1 102 ? 1.106 -4.062 15.324 1.00 96.25 102 THR A N 1
ATOM 848 C CA . THR A 1 102 ? 1.303 -5.356 15.981 1.00 96.25 102 THR A CA 1
ATOM 849 C C . THR A 1 102 ? 0.026 -6.181 15.886 1.00 96.25 102 THR A C 1
ATOM 851 O O . THR A 1 102 ? -1.074 -5.640 15.765 1.00 96.25 102 THR A O 1
ATOM 854 N N . THR A 1 103 ? 0.174 -7.505 15.895 1.00 96.00 103 THR A N 1
ATOM 855 C CA . THR A 1 103 ? -0.946 -8.452 15.932 1.00 96.00 103 THR A CA 1
ATOM 856 C C . THR A 1 103 ? -0.981 -9.138 17.287 1.00 96.00 103 THR A C 1
ATOM 858 O O . THR A 1 103 ? 0.038 -9.638 17.753 1.00 96.00 103 THR A O 1
ATOM 861 N N . VAL A 1 104 ? -2.168 -9.211 17.881 1.00 94.75 104 VAL A N 1
ATOM 862 C CA . VAL A 1 104 ? -2.455 -10.021 19.065 1.00 94.75 104 VAL A CA 1
ATOM 863 C C . VAL A 1 104 ? -3.500 -11.061 18.686 1.00 94.75 104 VAL A C 1
ATOM 865 O O . VAL A 1 104 ? -4.565 -10.725 18.164 1.00 94.75 104 VAL A O 1
ATOM 868 N N . THR A 1 105 ? -3.211 -12.335 18.932 1.00 94.44 105 THR A N 1
ATOM 869 C CA . THR A 1 105 ? -4.178 -13.409 18.694 1.00 94.44 105 THR A CA 1
ATOM 870 C C . THR A 1 105 ? -5.277 -13.345 19.749 1.00 94.44 105 THR A C 1
ATOM 872 O O . THR A 1 105 ? -4.999 -13.339 20.945 1.00 94.44 105 THR A O 1
ATOM 875 N N . THR A 1 106 ? -6.533 -13.310 19.310 1.00 94.62 106 THR A N 1
ATOM 876 C CA . THR A 1 106 ? -7.707 -13.372 20.191 1.00 94.62 106 THR A CA 1
ATOM 877 C C . THR A 1 106 ? -8.613 -14.527 19.771 1.00 94.62 106 THR A C 1
ATOM 879 O O . THR A 1 106 ? -8.499 -15.036 18.654 1.00 94.62 106 THR A O 1
ATOM 882 N N . THR A 1 107 ? -9.559 -14.914 20.628 1.00 93.81 107 THR A N 1
ATOM 883 C CA . THR A 1 107 ? -10.568 -15.948 20.323 1.00 93.81 107 THR A CA 1
ATOM 884 C C . THR A 1 107 ? -11.422 -15.613 19.092 1.00 93.81 107 THR A C 1
ATOM 886 O O . THR A 1 107 ? -11.936 -16.508 18.430 1.00 93.81 107 THR A O 1
ATOM 889 N N . CYS A 1 108 ? -11.532 -14.329 18.739 1.00 91.88 108 CYS A N 1
ATOM 890 C CA . CYS A 1 108 ? -12.309 -13.827 17.602 1.00 91.88 108 CYS A CA 1
ATOM 891 C C . CYS A 1 108 ? -11.481 -13.615 16.318 1.00 91.88 108 CYS A C 1
ATOM 893 O O . CYS A 1 108 ? -12.025 -13.106 15.323 1.00 91.88 108 CYS A O 1
ATOM 895 N N . GLY A 1 109 ? -10.191 -13.971 16.350 1.00 93.56 109 GLY A N 1
ATOM 896 C CA . GLY A 1 109 ? -9.210 -13.760 15.286 1.00 93.56 109 GLY A CA 1
ATOM 897 C C . GLY A 1 109 ? -8.104 -12.757 15.656 1.00 93.56 109 GLY A C 1
ATOM 898 O O . GLY A 1 109 ? -8.043 -12.277 16.790 1.00 93.56 109 GLY A O 1
ATOM 899 N N . PRO A 1 110 ? -7.205 -12.428 14.714 1.00 95.94 110 PRO A N 1
ATOM 900 C CA . PRO A 1 110 ? -6.115 -11.488 14.955 1.00 95.94 110 PRO A CA 1
ATOM 901 C C . PRO A 1 110 ? -6.630 -10.054 15.150 1.00 95.94 110 PRO A C 1
ATOM 903 O O . PRO A 1 110 ? -7.404 -9.522 14.343 1.00 95.94 110 PRO A O 1
ATOM 906 N N . LEU A 1 111 ? -6.181 -9.431 16.238 1.00 96.75 111 LEU A N 1
ATOM 907 C CA . LEU A 1 111 ? -6.409 -8.034 16.579 1.00 96.75 111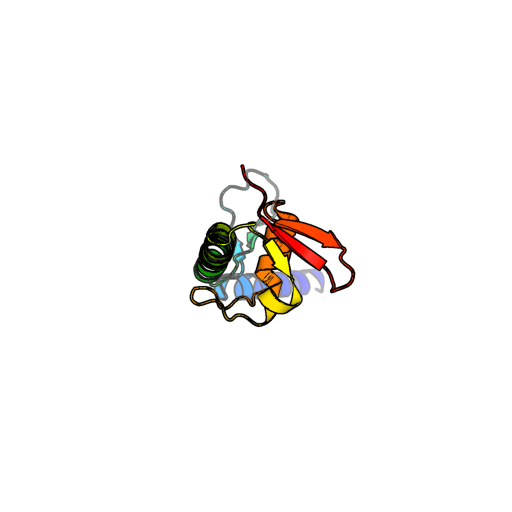 LEU A CA 1
ATOM 908 C C . LEU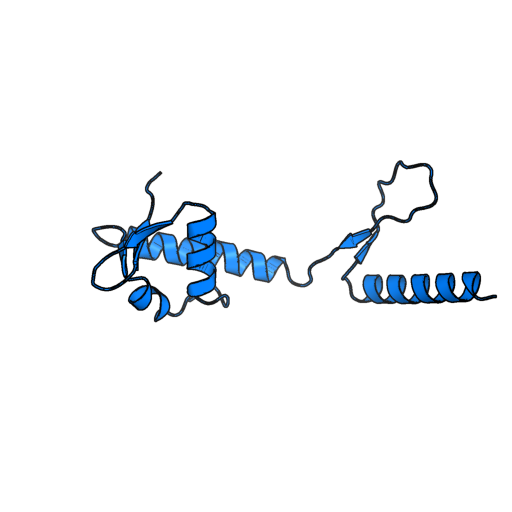 A 1 111 ? -5.175 -7.220 16.187 1.00 96.75 111 LEU A C 1
ATOM 910 O O . LEU A 1 111 ? -4.074 -7.492 16.656 1.00 96.75 111 LEU A O 1
ATOM 914 N N . LEU A 1 112 ? -5.366 -6.221 15.334 1.00 97.12 112 LEU A N 1
ATOM 915 C CA . LEU A 1 112 ? -4.328 -5.287 14.918 1.00 97.12 112 LEU A CA 1
ATOM 916 C C . LEU A 1 112 ? -4.303 -4.102 15.876 1.00 97.12 112 LEU A C 1
ATOM 918 O O . LEU A 1 112 ? -5.355 -3.516 16.127 1.00 97.12 112 LEU A O 1
ATOM 922 N N . ARG A 1 113 ? -3.118 -3.718 16.349 1.00 96.19 113 ARG A N 1
ATOM 923 C CA . ARG A 1 113 ? -2.898 -2.557 17.217 1.00 96.19 113 ARG A CA 1
ATOM 924 C C . ARG A 1 113 ? -1.836 -1.641 16.620 1.00 96.19 113 ARG A C 1
ATOM 926 O O . ARG A 1 113 ? -0.775 -2.111 16.216 1.00 96.19 113 ARG A O 1
ATOM 933 N N . LEU A 1 114 ? -2.118 -0.341 16.581 1.00 96.56 114 LEU A N 1
ATOM 934 C CA . LEU A 1 114 ? -1.148 0.679 16.188 1.00 96.56 114 LEU A CA 1
ATOM 935 C C . LEU A 1 114 ? -0.083 0.828 17.275 1.00 96.56 114 LEU A C 1
ATOM 937 O O . LEU A 1 114 ? -0.410 1.002 18.451 1.00 96.56 114 LEU A O 1
ATOM 941 N N . VAL A 1 115 ? 1.182 0.761 16.873 1.00 94.81 115 VAL A N 1
ATOM 942 C CA . VAL A 1 115 ? 2.318 1.052 17.748 1.00 94.81 115 VAL A CA 1
ATOM 943 C C . VAL A 1 115 ? 2.411 2.567 17.895 1.00 94.81 115 VAL A C 1
ATOM 945 O O . VAL A 1 115 ? 2.434 3.283 16.894 1.00 94.81 115 VAL A O 1
ATOM 948 N N . LYS A 1 116 ? 2.397 3.056 19.137 1.00 82.19 116 LYS A N 1
ATOM 949 C CA . LYS A 1 116 ? 2.678 4.465 19.422 1.00 82.19 116 LYS A CA 1
ATOM 950 C C . LYS A 1 116 ? 4.192 4.653 19.431 1.00 82.19 116 LYS A C 1
ATOM 952 O O . LYS A 1 116 ? 4.880 3.827 20.030 1.00 82.19 116 LYS A O 1
ATOM 957 N N . ASP A 1 117 ? 4.652 5.688 18.736 1.00 65.44 117 ASP A N 1
A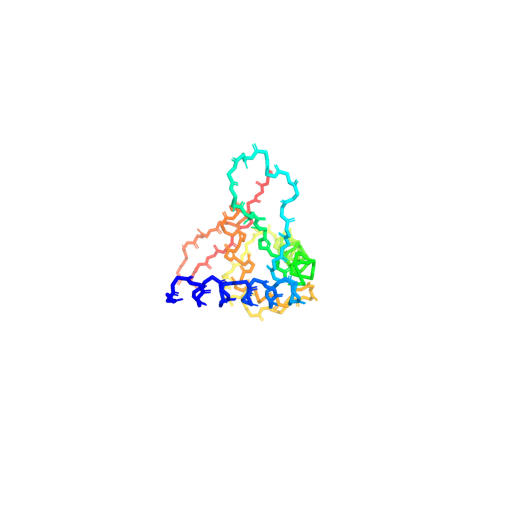TOM 958 C CA . ASP A 1 117 ? 6.035 6.166 18.820 1.00 65.44 117 ASP A CA 1
ATOM 959 C C . ASP A 1 117 ? 6.315 6.782 20.200 1.00 65.44 117 ASP A C 1
ATOM 961 O O . ASP A 1 117 ? 5.360 7.337 20.803 1.00 65.44 117 ASP A O 1
#